Protein AF-A0A285ZZN8-F1 (afdb_monomer_lite)

Organism: NCBI:txid1476464

Sequence (82 aa):
MYGDKKYWPLLDRLLSLIKLQQMRKPKDGAKKLGCSVRTLKYRIARLRQEGHTINYDRKLQRYVLREEQGVKSKEQGARSKE

Foldseek 3Di:
DPDDPPPVVLLVVLVVCQVVVVDLALCVSCVVSVHDSVVSVVSVVVVVVVPFQWDQDPVSNGIHTPDPDDDPPPDDDDDDDD

Structure (mmCIF, N/CA/C/O backbone):
data_AF-A0A285ZZN8-F1
#
_entry.id   AF-A0A285ZZN8-F1
#
loop_
_atom_site.group_PDB
_atom_site.id
_atom_site.type_symbol
_atom_site.label_atom_id
_atom_site.label_alt_id
_atom_site.label_comp_id
_atom_site.label_asym_id
_atom_site.label_entity_id
_atom_site.label_seq_id
_atom_site.pdbx_PDB_ins_code
_atom_site.Cartn_x
_atom_site.Cartn_y
_atom_site.Cartn_z
_atom_site.occupancy
_atom_site.B_iso_or_equiv
_atom_site.auth_seq_id
_atom_site.auth_comp_id
_atom_site.auth_asym_id
_atom_site.auth_atom_id
_atom_site.pdbx_PDB_model_num
ATOM 1 N N . MET A 1 1 ? 9.315 -13.230 -19.644 1.00 41.81 1 MET A N 1
ATOM 2 C CA . MET A 1 1 ? 8.640 -13.532 -18.361 1.00 41.81 1 MET A CA 1
ATOM 3 C C . MET A 1 1 ? 9.549 -13.056 -17.233 1.00 41.81 1 MET A C 1
ATOM 5 O O . MET A 1 1 ? 10.738 -13.337 -17.296 1.00 41.81 1 MET A O 1
ATOM 9 N N . TYR A 1 2 ? 9.067 -12.228 -16.299 1.00 51.31 2 TYR A N 1
ATOM 10 C CA . TYR A 1 2 ? 9.925 -11.624 -15.265 1.00 51.31 2 TYR A CA 1
ATOM 11 C C . TYR A 1 2 ? 10.293 -12.667 -14.202 1.00 51.31 2 TYR A C 1
ATOM 13 O O . TYR A 1 2 ? 9.427 -13.094 -13.453 1.00 51.31 2 TYR A O 1
ATOM 21 N N . GLY A 1 3 ? 11.574 -13.050 -14.166 1.00 47.44 3 GLY A N 1
ATOM 22 C CA . GLY A 1 3 ? 12.123 -14.134 -13.349 1.00 47.44 3 GLY A CA 1
ATOM 23 C C . GLY A 1 3 ? 11.767 -14.075 -11.858 1.00 47.44 3 GLY A C 1
ATOM 24 O O . GLY A 1 3 ? 12.117 -13.139 -11.134 1.00 47.44 3 GLY A O 1
ATOM 25 N N . ASP A 1 4 ? 11.125 -15.149 -11.414 1.00 54.34 4 ASP A N 1
ATOM 26 C CA . ASP A 1 4 ? 10.440 -15.377 -10.139 1.00 54.34 4 ASP A CA 1
ATOM 27 C C . ASP A 1 4 ? 11.283 -15.367 -8.850 1.00 54.34 4 ASP A C 1
ATOM 29 O O . ASP A 1 4 ? 10.730 -15.514 -7.764 1.00 54.34 4 ASP A O 1
ATOM 33 N N . LYS A 1 5 ? 12.599 -15.118 -8.888 1.00 51.06 5 LYS A N 1
ATOM 34 C CA . LYS A 1 5 ? 13.430 -15.156 -7.659 1.00 51.06 5 LYS A CA 1
ATOM 35 C C . LYS A 1 5 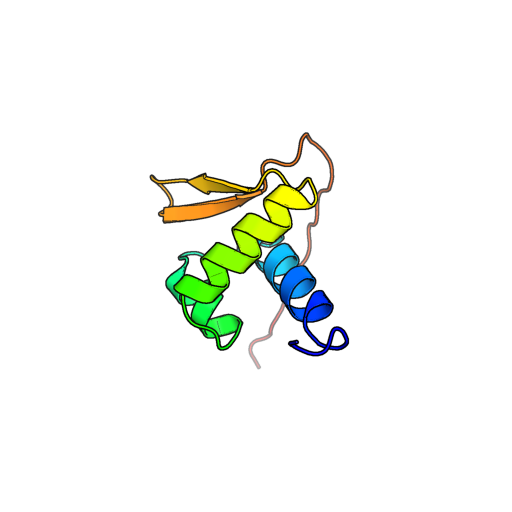? 13.468 -13.846 -6.854 1.00 51.06 5 LYS A C 1
ATOM 37 O O . LYS A 1 5 ? 13.867 -13.863 -5.696 1.00 51.06 5 LYS A O 1
ATOM 42 N N . LYS A 1 6 ? 13.050 -12.705 -7.426 1.00 55.09 6 LYS A N 1
ATOM 43 C CA . LYS A 1 6 ? 13.060 -11.380 -6.746 1.00 55.09 6 LYS A CA 1
ATOM 44 C C . LYS A 1 6 ? 11.680 -10.738 -6.569 1.00 55.09 6 LYS A C 1
ATOM 46 O O . LYS A 1 6 ? 11.576 -9.674 -5.964 1.00 55.09 6 LYS A O 1
ATOM 51 N N . TYR A 1 7 ? 10.621 -11.349 -7.097 1.00 63.81 7 TYR A N 1
ATOM 52 C CA . TYR A 1 7 ? 9.278 -10.762 -7.090 1.00 63.81 7 TYR A CA 1
ATOM 53 C C . TYR A 1 7 ? 8.549 -10.980 -5.756 1.00 63.81 7 TYR A C 1
ATOM 55 O O . TYR A 1 7 ? 7.997 -10.035 -5.193 1.00 63.81 7 TYR A O 1
ATOM 63 N N . TRP A 1 8 ? 8.648 -12.190 -5.209 1.00 65.81 8 TRP A N 1
ATOM 64 C CA . TRP A 1 8 ? 8.131 -12.562 -3.892 1.00 65.81 8 TRP A CA 1
ATOM 65 C C . TRP A 1 8 ? 8.653 -11.703 -2.730 1.00 65.81 8 TRP A C 1
ATOM 67 O O . TRP A 1 8 ? 7.824 -11.138 -2.019 1.00 65.81 8 TRP A O 1
ATOM 77 N N . PRO A 1 9 ? 9.972 -11.465 -2.564 1.00 77.94 9 PRO A N 1
ATOM 78 C CA . PRO A 1 9 ? 10.458 -10.624 -1.466 1.00 77.94 9 PRO A CA 1
ATOM 79 C C . PRO A 1 9 ? 9.993 -9.163 -1.572 1.00 77.94 9 PRO A C 1
ATOM 81 O O . PRO A 1 9 ? 9.922 -8.457 -0.571 1.00 77.94 9 PRO A O 1
ATOM 84 N N . LEU A 1 10 ? 9.642 -8.679 -2.769 1.00 80.19 10 LEU A N 1
ATOM 85 C CA . LEU A 1 10 ? 9.072 -7.339 -2.944 1.00 80.19 10 LEU A CA 1
ATOM 86 C C . LEU A 1 10 ? 7.590 -7.275 -2.560 1.00 80.19 10 LEU A C 1
ATOM 88 O O . LEU A 1 10 ? 7.145 -6.228 -2.082 1.00 80.19 10 LEU A O 1
ATOM 92 N N . LEU A 1 11 ? 6.834 -8.351 -2.794 1.00 81.25 11 LEU A N 1
ATOM 93 C CA . LEU A 1 11 ? 5.448 -8.481 -2.340 1.00 81.25 11 LEU A CA 1
ATOM 94 C C . LEU A 1 11 ? 5.383 -8.627 -0.821 1.00 81.25 11 LEU A C 1
ATOM 96 O O . LEU A 1 11 ? 4.625 -7.898 -0.188 1.00 81.25 11 LEU A O 1
ATOM 100 N N . ASP A 1 12 ? 6.243 -9.463 -0.246 1.00 84.00 12 ASP A N 1
ATOM 101 C CA . ASP A 1 12 ? 6.361 -9.640 1.202 1.00 84.00 12 ASP A CA 1
ATOM 102 C C . ASP A 1 12 ? 6.776 -8.333 1.901 1.00 84.00 12 ASP A C 1
ATOM 104 O O . ASP A 1 12 ? 6.146 -7.878 2.860 1.00 84.00 12 ASP A O 1
ATOM 108 N N . ARG A 1 13 ? 7.754 -7.615 1.332 1.00 85.12 13 ARG A N 1
ATOM 109 C CA . ARG A 1 13 ? 8.147 -6.290 1.825 1.00 85.12 13 ARG A CA 1
ATOM 110 C C . ARG A 1 13 ? 7.011 -5.273 1.723 1.00 85.12 13 ARG A C 1
ATOM 112 O O . ARG A 1 13 ? 6.831 -4.471 2.637 1.00 85.12 13 ARG A O 1
ATOM 119 N N . LEU A 1 14 ? 6.244 -5.275 0.630 1.00 86.31 14 LEU A N 1
ATOM 120 C CA . LEU A 1 14 ? 5.055 -4.429 0.492 1.00 86.31 14 LEU A CA 1
ATOM 121 C C . LEU A 1 14 ? 4.010 -4.770 1.560 1.00 86.31 14 LEU A C 1
ATOM 123 O O . LEU A 1 14 ? 3.466 -3.860 2.184 1.00 86.31 14 LEU A O 1
ATOM 127 N N . LEU A 1 15 ? 3.754 -6.055 1.791 1.00 84.88 15 LEU A N 1
ATOM 128 C CA . LEU A 1 15 ? 2.819 -6.524 2.805 1.00 84.88 15 LEU A CA 1
ATOM 129 C C . LEU A 1 15 ? 3.251 -6.056 4.200 1.00 84.88 15 LEU A C 1
ATOM 131 O O . LEU A 1 15 ? 2.458 -5.431 4.904 1.00 84.88 15 LEU A O 1
ATOM 135 N N . SER A 1 16 ? 4.526 -6.239 4.544 1.00 85.50 16 SER A N 1
ATOM 136 C CA . SER A 1 16 ? 5.131 -5.752 5.788 1.00 85.50 16 SER A CA 1
ATOM 137 C C . SER A 1 16 ? 4.977 -4.238 5.954 1.00 85.50 16 SER A C 1
ATOM 139 O O . SER A 1 16 ? 4.603 -3.758 7.021 1.00 85.50 16 SER A O 1
ATOM 141 N N . LEU A 1 17 ? 5.180 -3.460 4.887 1.00 85.75 17 LEU A N 1
ATOM 142 C CA . LEU A 1 17 ? 4.986 -2.007 4.906 1.00 85.75 17 LEU A CA 1
ATOM 143 C C . LEU A 1 17 ? 3.520 -1.595 5.140 1.00 85.75 17 LEU A C 1
ATOM 145 O O . LEU A 1 17 ? 3.279 -0.563 5.773 1.00 85.75 17 LEU A O 1
ATOM 149 N N . ILE A 1 18 ? 2.549 -2.366 4.634 1.00 85.38 18 ILE A N 1
ATOM 150 C CA . ILE A 1 18 ? 1.119 -2.133 4.894 1.00 85.38 18 ILE A CA 1
ATOM 151 C C . ILE A 1 18 ? 0.775 -2.518 6.338 1.00 85.38 18 ILE A C 1
ATOM 153 O O . ILE A 1 18 ? 0.120 -1.732 7.022 1.00 85.38 18 ILE A O 1
ATOM 157 N N . LYS A 1 19 ? 1.258 -3.674 6.817 1.00 84.00 19 LYS A N 1
ATOM 158 C CA . LYS A 1 19 ? 1.052 -4.163 8.192 1.00 84.00 19 LYS A CA 1
ATOM 159 C C . LYS A 1 19 ? 1.600 -3.188 9.233 1.00 84.00 19 LYS A C 1
ATOM 161 O O . LYS A 1 19 ? 0.878 -2.771 10.133 1.00 84.00 19 LYS A O 1
ATOM 166 N N . LEU A 1 20 ? 2.838 -2.734 9.044 1.00 83.12 20 LEU A N 1
ATOM 167 C CA . LEU A 1 20 ? 3.497 -1.747 9.907 1.00 83.12 20 LEU A CA 1
ATOM 168 C C . LEU A 1 20 ? 2.987 -0.313 9.691 1.00 83.12 20 LEU A C 1
ATOM 170 O O . LEU A 1 20 ? 3.491 0.623 10.307 1.00 83.12 20 LEU A O 1
ATOM 174 N N . GLN A 1 21 ? 2.028 -0.108 8.781 1.00 79.31 21 GLN A N 1
ATOM 175 C CA . GLN A 1 21 ? 1.470 1.200 8.430 1.00 79.31 21 GLN A CA 1
ATOM 176 C C . GLN A 1 21 ? 2.525 2.252 8.036 1.00 79.31 21 GLN A C 1
ATOM 178 O O . GLN A 1 21 ? 2.283 3.460 8.122 1.00 79.31 21 GLN A O 1
ATOM 183 N N . GLN A 1 22 ? 3.685 1.814 7.539 1.00 79.88 22 GLN A N 1
ATOM 184 C CA . GLN A 1 22 ? 4.783 2.698 7.143 1.00 79.88 22 GLN A CA 1
ATOM 185 C C . GLN A 1 22 ? 4.548 3.390 5.794 1.00 79.88 22 GLN A C 1
ATOM 187 O O . GLN A 1 22 ? 5.337 4.241 5.384 1.00 79.88 22 GLN A O 1
ATOM 192 N N . MET A 1 23 ? 3.458 3.059 5.100 1.00 79.25 23 MET A N 1
ATOM 193 C CA . MET A 1 23 ? 3.031 3.746 3.883 1.00 79.25 23 MET A CA 1
ATOM 194 C C . MET A 1 23 ? 1.861 4.672 4.184 1.00 79.25 23 MET A C 1
ATOM 196 O O . MET A 1 23 ? 0.696 4.285 4.100 1.00 79.25 23 MET A O 1
ATOM 200 N N . ARG A 1 24 ? 2.167 5.938 4.475 1.00 76.75 24 ARG A N 1
ATOM 201 C CA . ARG A 1 24 ? 1.132 6.969 4.644 1.00 76.75 24 ARG A CA 1
ATOM 202 C C . ARG A 1 24 ? 0.398 7.285 3.344 1.00 76.75 24 ARG A C 1
ATOM 204 O O . ARG A 1 24 ? -0.759 7.670 3.383 1.00 76.75 24 ARG A O 1
ATOM 211 N N . LYS A 1 25 ? 1.067 7.154 2.194 1.00 85.56 25 LYS A N 1
ATOM 212 C CA . LYS A 1 25 ? 0.489 7.403 0.866 1.00 85.56 25 LYS A CA 1
ATOM 213 C C . LYS A 1 25 ? 0.973 6.346 -0.131 1.00 85.56 25 LYS A C 1
ATOM 215 O O . LYS A 1 25 ? 2.113 5.893 -0.022 1.00 85.56 25 LYS A O 1
ATOM 220 N N . PRO A 1 26 ? 0.186 6.023 -1.174 1.00 84.94 26 PRO A N 1
ATOM 221 C CA . PRO A 1 26 ? 0.606 5.129 -2.253 1.00 84.94 26 PRO A CA 1
ATOM 222 C C . PRO A 1 26 ? 1.907 5.572 -2.930 1.00 84.94 26 PRO A C 1
ATOM 224 O O . PRO A 1 26 ? 2.745 4.748 -3.269 1.00 84.94 26 PRO A O 1
ATOM 227 N N . LYS A 1 27 ? 2.101 6.885 -3.107 1.00 87.25 27 LYS A N 1
ATOM 228 C CA . LYS A 1 27 ? 3.338 7.437 -3.680 1.00 87.25 27 LYS A CA 1
ATOM 229 C C . LYS A 1 27 ? 4.568 7.127 -2.822 1.00 87.25 27 LYS A C 1
ATOM 231 O O . LYS A 1 27 ? 5.622 6.823 -3.369 1.00 87.25 27 LYS A O 1
ATOM 236 N N . ASP A 1 28 ? 4.419 7.159 -1.502 1.00 86.12 28 ASP A N 1
ATOM 237 C CA . ASP A 1 28 ? 5.516 6.910 -0.564 1.00 86.12 28 ASP A CA 1
ATOM 238 C C . ASP A 1 28 ? 5.929 5.433 -0.566 1.00 86.12 28 ASP A C 1
ATOM 240 O O . ASP A 1 28 ? 7.104 5.103 -0.712 1.00 86.12 28 ASP A O 1
ATOM 244 N N . GLY A 1 29 ? 4.937 4.537 -0.548 1.00 84.81 29 GLY A N 1
ATOM 245 C CA . GLY A 1 29 ? 5.154 3.098 -0.703 1.00 84.81 29 GLY A CA 1
ATOM 246 C C . GLY A 1 29 ? 5.849 2.734 -2.011 1.00 84.81 29 GLY A C 1
ATOM 247 O O . GLY A 1 29 ? 6.774 1.925 -2.032 1.00 84.81 29 GLY A O 1
ATOM 248 N N . ALA A 1 30 ? 5.448 3.390 -3.101 1.00 87.62 30 ALA A N 1
ATOM 249 C CA . ALA A 1 30 ? 6.076 3.225 -4.404 1.00 87.62 30 ALA A CA 1
ATOM 250 C C . ALA A 1 30 ? 7.555 3.660 -4.372 1.00 87.62 30 ALA A C 1
ATOM 252 O O . ALA A 1 30 ? 8.419 2.904 -4.813 1.00 87.62 30 ALA A O 1
ATOM 253 N N . LYS A 1 31 ? 7.861 4.811 -3.753 1.00 87.69 31 LYS A N 1
ATOM 254 C CA . LYS A 1 31 ? 9.235 5.311 -3.579 1.00 87.69 31 LYS A CA 1
ATOM 255 C C . LYS A 1 31 ? 10.092 4.374 -2.719 1.00 87.69 31 LYS A C 1
ATOM 257 O O . LYS A 1 31 ? 11.200 4.041 -3.126 1.00 87.69 31 LYS A O 1
ATOM 262 N N . LYS A 1 32 ? 9.576 3.888 -1.582 1.00 84.19 32 LYS A N 1
ATOM 263 C CA . LYS A 1 32 ? 10.270 2.925 -0.698 1.00 84.19 32 LYS A CA 1
ATOM 264 C C . LYS A 1 32 ? 10.593 1.600 -1.395 1.00 84.19 32 LYS A C 1
ATOM 266 O O . LYS A 1 32 ? 11.607 0.977 -1.095 1.00 84.19 32 LYS A O 1
ATOM 271 N N . LEU A 1 33 ? 9.735 1.176 -2.320 1.00 83.44 33 LEU A N 1
ATOM 272 C CA . LEU A 1 33 ? 9.925 -0.034 -3.120 1.00 83.44 33 LEU A CA 1
ATOM 273 C C . LEU A 1 33 ? 10.688 0.222 -4.428 1.00 83.44 33 LEU A C 1
ATOM 275 O O . LEU A 1 33 ? 10.867 -0.719 -5.200 1.00 83.44 33 LEU A O 1
ATOM 279 N N . GLY A 1 34 ? 11.104 1.464 -4.701 1.00 85.69 34 GLY A N 1
ATOM 280 C CA . GLY A 1 34 ? 11.794 1.840 -5.938 1.00 85.69 34 GLY A CA 1
ATOM 281 C C . GLY A 1 34 ? 10.970 1.573 -7.201 1.00 85.69 34 GLY A C 1
ATOM 282 O O . GLY A 1 34 ? 11.520 1.192 -8.226 1.00 85.69 34 GLY A O 1
ATOM 283 N N . CYS A 1 35 ? 9.642 1.689 -7.124 1.00 86.06 35 CYS A N 1
ATOM 284 C CA . CYS A 1 35 ? 8.715 1.326 -8.198 1.00 86.06 35 CYS A CA 1
ATOM 285 C C . CYS A 1 35 ? 7.730 2.460 -8.504 1.00 86.06 35 CYS A C 1
ATOM 287 O O . CYS A 1 35 ? 7.504 3.354 -7.693 1.00 86.06 35 CYS A O 1
ATOM 289 N N . SER A 1 36 ? 7.063 2.398 -9.658 1.00 90.44 36 SER A N 1
ATOM 290 C CA . SER A 1 36 ? 5.972 3.321 -9.978 1.00 90.44 36 SER A CA 1
ATOM 291 C C . SER A 1 36 ? 4.712 3.011 -9.162 1.00 90.44 36 SER A C 1
ATOM 293 O O . SER A 1 36 ? 4.428 1.860 -8.825 1.00 90.44 36 SER A O 1
ATOM 295 N N . VAL A 1 37 ? 3.873 4.025 -8.926 1.00 88.88 37 VAL A N 1
ATOM 296 C CA . VAL A 1 37 ? 2.564 3.851 -8.261 1.00 88.88 37 VAL A CA 1
ATOM 297 C C . VAL A 1 37 ? 1.678 2.853 -9.011 1.00 88.88 37 VAL A C 1
ATOM 299 O O . VAL A 1 37 ? 0.927 2.103 -8.392 1.00 88.88 37 VAL A O 1
ATOM 302 N N . ARG A 1 38 ? 1.781 2.811 -10.345 1.00 89.44 38 ARG A N 1
ATOM 303 C CA . ARG A 1 38 ? 1.087 1.823 -11.179 1.00 89.44 38 ARG A CA 1
ATOM 304 C C . ARG A 1 38 ? 1.493 0.394 -10.800 1.00 89.44 38 ARG A C 1
ATOM 306 O O . ARG A 1 38 ? 0.626 -0.424 -10.515 1.00 89.44 38 ARG A O 1
ATOM 313 N N . THR A 1 39 ? 2.794 0.122 -10.705 1.00 89.06 39 THR A N 1
ATOM 314 C CA . THR A 1 39 ? 3.339 -1.175 -10.274 1.00 89.06 39 THR A CA 1
ATOM 315 C C . THR A 1 39 ? 2.914 -1.525 -8.852 1.00 89.06 39 THR A C 1
ATOM 317 O O . THR A 1 39 ? 2.537 -2.663 -8.592 1.00 89.06 39 THR A O 1
ATOM 320 N N . LEU A 1 40 ? 2.902 -0.547 -7.939 1.00 88.25 40 LEU A N 1
ATOM 321 C CA . LEU A 1 40 ? 2.399 -0.739 -6.578 1.00 88.25 40 LEU A CA 1
ATOM 322 C C . LEU A 1 40 ? 0.937 -1.209 -6.579 1.00 88.25 40 LEU A C 1
ATOM 324 O O . LEU A 1 40 ? 0.608 -2.174 -5.899 1.00 88.25 40 LEU A O 1
ATOM 328 N N . LYS A 1 41 ? 0.066 -0.566 -7.368 1.00 89.69 41 LYS A N 1
ATOM 329 C CA . LYS A 1 41 ? -1.347 -0.960 -7.493 1.00 89.69 41 LYS A CA 1
ATOM 330 C C . LYS A 1 41 ? -1.501 -2.383 -8.031 1.00 89.69 41 LYS A C 1
ATOM 332 O O . LYS A 1 41 ? -2.296 -3.135 -7.480 1.00 89.69 41 LYS A O 1
ATOM 337 N N . TYR A 1 42 ? -0.722 -2.767 -9.046 1.00 89.44 42 TYR A N 1
ATOM 338 C CA . TYR A 1 42 ? -0.720 -4.145 -9.552 1.00 89.44 42 TYR A CA 1
ATOM 339 C C . TYR A 1 42 ? -0.289 -5.153 -8.484 1.00 89.44 42 TYR A C 1
ATOM 341 O O . TYR A 1 42 ? -0.919 -6.194 -8.336 1.00 89.44 42 TYR A O 1
ATOM 349 N N . ARG A 1 43 ? 0.747 -4.835 -7.701 1.00 87.00 43 ARG A N 1
ATOM 350 C CA . ARG A 1 43 ? 1.202 -5.689 -6.595 1.00 87.00 43 ARG A CA 1
ATOM 351 C C . ARG A 1 43 ? 0.146 -5.833 -5.501 1.00 87.00 43 ARG A C 1
ATOM 353 O O . ARG A 1 43 ? -0.080 -6.936 -5.029 1.00 87.00 43 ARG A O 1
ATOM 360 N N . ILE A 1 44 ? -0.550 -4.753 -5.148 1.00 88.06 44 ILE A N 1
ATOM 361 C CA . ILE A 1 44 ? -1.670 -4.806 -4.195 1.00 88.06 44 ILE A CA 1
ATOM 362 C C . ILE A 1 44 ? -2.824 -5.643 -4.748 1.00 88.06 44 ILE A C 1
ATOM 364 O O . ILE A 1 44 ? -3.406 -6.432 -4.013 1.00 88.06 44 ILE A O 1
ATOM 368 N N . ALA A 1 45 ? -3.151 -5.499 -6.035 1.00 89.19 45 ALA A N 1
ATOM 369 C CA . ALA A 1 45 ? -4.161 -6.335 -6.676 1.00 89.19 45 ALA A CA 1
ATOM 370 C C . ALA A 1 45 ? -3.775 -7.820 -6.624 1.00 89.19 45 ALA A C 1
ATOM 372 O O . ALA A 1 45 ? -4.635 -8.658 -6.378 1.00 89.19 45 ALA A O 1
ATOM 373 N N . ARG A 1 46 ? -2.486 -8.138 -6.773 1.00 87.75 46 ARG A N 1
ATOM 374 C CA . ARG A 1 46 ? -1.984 -9.508 -6.640 1.00 87.75 46 ARG A CA 1
ATOM 375 C C . ARG A 1 46 ? -2.073 -10.033 -5.208 1.00 87.75 46 ARG A C 1
ATOM 377 O O . ARG A 1 46 ? -2.599 -11.116 -5.018 1.00 87.75 46 ARG A O 1
ATOM 384 N N . LEU A 1 47 ? -1.696 -9.232 -4.209 1.00 85.75 47 LEU A N 1
ATOM 385 C CA . LEU A 1 47 ? -1.891 -9.584 -2.795 1.00 85.75 47 LEU A CA 1
ATOM 386 C C . LEU A 1 47 ? -3.372 -9.848 -2.465 1.00 85.75 47 LEU A C 1
ATOM 388 O O . LEU A 1 47 ? -3.676 -10.741 -1.682 1.00 85.75 47 LEU A O 1
ATOM 392 N N . ARG A 1 48 ? -4.304 -9.119 -3.094 1.00 87.69 48 ARG A N 1
ATOM 393 C CA . ARG A 1 48 ? -5.746 -9.398 -2.973 1.00 87.69 48 ARG A CA 1
ATOM 394 C C . ARG A 1 48 ? -6.147 -10.730 -3.603 1.00 87.69 48 ARG A C 1
ATOM 396 O O . ARG A 1 48 ? -6.986 -11.416 -3.037 1.00 87.69 48 ARG A O 1
ATOM 403 N N . GLN A 1 49 ? -5.566 -11.091 -4.748 1.00 85.25 49 GLN A N 1
ATOM 404 C CA . GLN A 1 49 ? -5.788 -12.402 -5.373 1.00 85.25 49 GLN A CA 1
ATOM 405 C C . GLN A 1 49 ? -5.222 -13.548 -4.527 1.00 85.25 49 GLN A C 1
ATOM 407 O O . GLN A 1 49 ? -5.779 -14.636 -4.538 1.00 85.25 49 GLN A O 1
ATOM 412 N N . GLU A 1 50 ? -4.155 -13.290 -3.771 1.00 83.12 50 GLU A N 1
ATOM 413 C CA . GLU A 1 50 ? -3.552 -14.241 -2.829 1.00 83.12 50 GLU A CA 1
ATOM 414 C 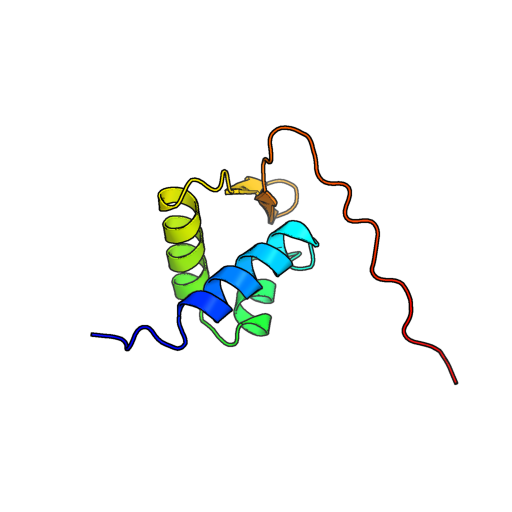C . GLU A 1 50 ? -4.375 -14.446 -1.543 1.00 83.12 50 GLU A C 1
ATOM 416 O O . GLU A 1 50 ? -4.063 -15.326 -0.750 1.00 83.12 50 GLU A O 1
ATOM 421 N N . GLY A 1 51 ? -5.434 -13.652 -1.331 1.00 83.88 51 GLY A N 1
ATOM 422 C CA . GLY A 1 51 ? -6.320 -13.753 -0.167 1.00 83.88 51 GLY A CA 1
ATOM 423 C C . GLY A 1 51 ? -6.120 -12.663 0.889 1.00 83.88 51 GLY A C 1
ATOM 424 O O . GLY A 1 51 ? -6.813 -12.659 1.905 1.00 83.88 51 GLY A O 1
ATOM 425 N N . HIS A 1 52 ? -5.228 -11.689 0.672 1.00 84.31 52 HIS A N 1
ATOM 426 C CA . HIS A 1 52 ? -5.079 -10.569 1.600 1.00 8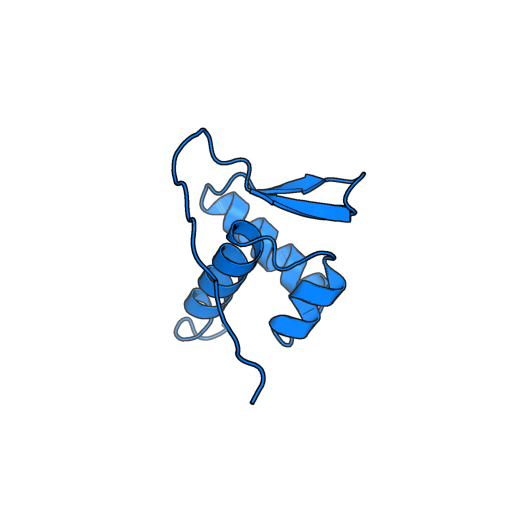4.31 52 HIS A CA 1
ATOM 427 C C . HIS A 1 52 ? -6.159 -9.501 1.387 1.00 84.31 52 HIS A C 1
ATOM 429 O O . HIS A 1 52 ? -6.193 -8.800 0.369 1.00 84.31 52 HIS A O 1
ATOM 435 N N . THR A 1 53 ? -6.986 -9.275 2.407 1.00 86.00 53 THR A N 1
ATOM 436 C CA . THR A 1 53 ? -8.028 -8.238 2.399 1.00 86.00 53 THR A CA 1
ATOM 437 C C . THR A 1 53 ? -7.432 -6.839 2.598 1.00 86.00 53 THR A C 1
ATOM 439 O O . THR A 1 53 ? -7.525 -6.229 3.662 1.00 86.00 53 THR A O 1
ATOM 442 N N . ILE A 1 54 ? -6.788 -6.297 1.563 1.00 87.69 54 ILE A N 1
ATOM 443 C CA . ILE A 1 54 ? -6.204 -4.946 1.582 1.00 87.69 54 ILE A CA 1
ATOM 444 C C . ILE A 1 54 ? -7.224 -3.943 1.049 1.00 87.69 54 ILE A C 1
ATOM 446 O O . ILE A 1 54 ? -7.538 -3.951 -0.146 1.00 87.69 54 ILE A O 1
ATOM 450 N N . ASN A 1 55 ? -7.679 -3.008 1.880 1.00 87.94 55 ASN A N 1
ATOM 451 C CA . ASN A 1 55 ? -8.569 -1.931 1.454 1.00 87.94 55 ASN A CA 1
ATOM 452 C C . ASN A 1 55 ? -7.827 -0.595 1.309 1.00 87.94 55 ASN A C 1
ATOM 454 O O . ASN A 1 55 ? -6.794 -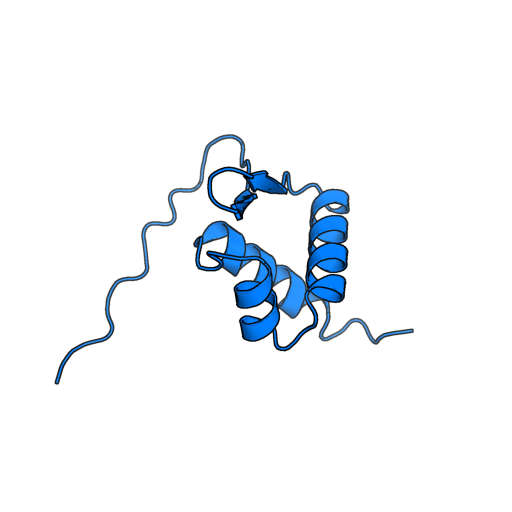0.371 1.937 1.00 87.94 55 ASN A O 1
ATOM 458 N N . TYR A 1 56 ? -8.344 0.301 0.469 1.00 87.44 56 TYR A N 1
ATOM 459 C CA . TYR A 1 56 ? -7.853 1.677 0.400 1.00 87.44 56 TYR A CA 1
ATOM 460 C C . TYR A 1 56 ? -8.770 2.581 1.216 1.00 87.44 56 TYR A C 1
ATOM 462 O O . TYR A 1 56 ? -9.927 2.793 0.848 1.00 87.44 56 TYR A O 1
ATOM 470 N N . ASP A 1 57 ? -8.250 3.123 2.312 1.00 85.81 57 ASP A N 1
ATOM 471 C CA . ASP A 1 57 ? -8.974 4.092 3.117 1.00 85.81 57 ASP A CA 1
ATOM 472 C C . ASP A 1 57 ? -8.840 5.483 2.485 1.00 85.81 57 ASP A C 1
ATOM 474 O O . ASP A 1 57 ? -7.743 6.042 2.386 1.00 85.81 57 ASP A O 1
ATOM 478 N N . ARG A 1 58 ? -9.965 6.039 2.021 1.00 83.25 58 ARG A N 1
ATOM 479 C CA . ARG A 1 58 ? -9.992 7.350 1.355 1.00 83.25 58 ARG A CA 1
ATOM 480 C C . ARG A 1 58 ? -9.746 8.509 2.322 1.00 83.25 58 ARG A C 1
ATOM 482 O O . ARG A 1 58 ? -9.193 9.515 1.889 1.00 83.25 58 ARG A O 1
ATOM 489 N N . LYS A 1 59 ? -10.119 8.374 3.602 1.00 85.00 59 LYS A N 1
ATOM 490 C CA . LYS A 1 59 ? -9.952 9.430 4.617 1.00 85.00 59 LYS A CA 1
ATOM 491 C C . LYS A 1 59 ? -8.482 9.575 5.004 1.00 85.00 59 LYS A C 1
ATOM 493 O O . LYS A 1 59 ? -7.958 10.680 5.065 1.00 85.00 59 LYS A O 1
ATOM 498 N N . LEU A 1 60 ? -7.803 8.448 5.192 1.00 80.12 60 LEU A N 1
ATOM 499 C CA . LEU A 1 60 ? -6.380 8.369 5.520 1.00 80.12 60 LEU A CA 1
ATOM 500 C C . LEU A 1 60 ? -5.479 8.380 4.275 1.00 80.12 60 LEU A C 1
ATOM 502 O O . LEU A 1 60 ? -4.257 8.411 4.401 1.00 80.12 60 LEU A O 1
ATOM 506 N N . GLN A 1 61 ? -6.075 8.322 3.080 1.00 84.25 61 GLN A N 1
ATOM 507 C CA . GLN A 1 61 ? -5.407 8.228 1.780 1.00 84.25 61 GLN A CA 1
ATOM 508 C C . GLN A 1 61 ? -4.359 7.104 1.682 1.00 84.25 61 GLN A C 1
ATOM 510 O O . GLN A 1 61 ? -3.378 7.232 0.938 1.00 84.25 61 GLN A O 1
ATOM 515 N N . ARG A 1 62 ? -4.564 5.980 2.377 1.00 84.94 62 ARG A N 1
ATOM 516 C CA . ARG A 1 62 ? -3.580 4.890 2.492 1.00 84.94 62 ARG A CA 1
ATOM 517 C C . ARG A 1 62 ? -4.207 3.510 2.360 1.00 84.94 62 ARG A C 1
ATOM 519 O O . ARG A 1 62 ? -5.412 3.342 2.518 1.00 84.94 62 ARG A O 1
ATOM 526 N N . TYR A 1 63 ? -3.367 2.515 2.091 1.00 85.94 63 TYR A N 1
ATOM 527 C CA . TYR A 1 63 ? -3.788 1.119 2.128 1.00 85.94 63 TYR A CA 1
ATOM 528 C C . TYR A 1 63 ? -3.743 0.598 3.558 1.00 85.94 63 TYR A C 1
ATOM 530 O O . TYR A 1 63 ? -2.779 0.850 4.279 1.00 85.94 63 TYR A O 1
ATOM 538 N N . VAL A 1 64 ? -4.786 -0.123 3.942 1.00 84.56 64 VAL A N 1
ATOM 539 C CA . VAL A 1 64 ? -4.930 -0.759 5.248 1.00 84.56 64 VAL A CA 1
ATOM 540 C C . VAL A 1 64 ? -5.230 -2.236 5.034 1.00 84.56 64 VAL A C 1
ATOM 542 O O . VAL A 1 64 ? -6.058 -2.588 4.190 1.00 84.56 64 VAL A O 1
ATOM 545 N N . LEU A 1 65 ? -4.539 -3.104 5.771 1.00 85.31 65 LEU A N 1
ATOM 546 C CA . LEU A 1 65 ? -4.932 -4.505 5.852 1.00 85.31 65 LEU A CA 1
ATOM 547 C C . LEU A 1 65 ? -6.144 -4.598 6.776 1.00 85.31 65 LEU A C 1
ATOM 549 O O . LEU A 1 65 ? -6.119 -4.099 7.900 1.00 85.31 65 LEU A O 1
ATOM 553 N N . ARG A 1 66 ? -7.210 -5.218 6.284 1.00 74.88 66 ARG A N 1
ATOM 554 C CA . ARG A 1 66 ? -8.372 -5.601 7.075 1.00 74.88 66 ARG A CA 1
ATOM 555 C C . ARG A 1 66 ? -8.142 -7.052 7.495 1.00 74.88 66 ARG A C 1
ATOM 557 O O . ARG A 1 66 ? -8.726 -7.958 6.919 1.00 74.88 66 ARG A O 1
ATOM 564 N N . GLU A 1 67 ? -7.193 -7.273 8.403 1.00 64.50 67 GLU A N 1
ATOM 565 C CA . GLU A 1 67 ? -7.059 -8.588 9.038 1.00 64.50 67 GLU A CA 1
ATOM 566 C C . GLU A 1 67 ? -8.244 -8.746 9.991 1.00 64.50 67 GLU A C 1
ATOM 568 O O . GLU A 1 67 ? -8.498 -7.884 10.837 1.00 64.50 67 GLU A O 1
ATOM 573 N N . GLU A 1 68 ? -9.012 -9.817 9.802 1.00 49.88 68 GLU A N 1
ATOM 574 C CA . GLU A 1 68 ? -9.875 -10.329 10.856 1.00 49.88 68 GLU A CA 1
ATOM 575 C C . GLU A 1 68 ? -8.955 -10.632 12.048 1.00 49.88 68 GLU A C 1
ATOM 577 O O . GLU A 1 68 ? -7.892 -11.221 11.878 1.00 49.88 68 GLU A O 1
ATOM 582 N N . GLN A 1 69 ? -9.286 -10.051 13.197 1.00 47.66 69 GLN A N 1
ATOM 583 C CA . GLN A 1 69 ? -8.488 -9.963 14.421 1.00 47.66 69 GLN A CA 1
ATOM 584 C C . GLN A 1 69 ? -7.384 -11.022 14.590 1.00 47.66 69 GLN A C 1
ATOM 586 O O . GLN A 1 69 ? -7.667 -12.206 14.729 1.00 47.66 69 GLN A O 1
ATOM 591 N N . GLY A 1 70 ? -6.141 -10.560 14.766 1.00 45.12 70 GLY A N 1
ATOM 592 C CA . GLY A 1 70 ? -5.214 -11.277 15.638 1.00 45.12 70 GLY A CA 1
ATOM 593 C C . GLY A 1 70 ? -3.781 -11.440 15.163 1.00 45.12 70 GLY A C 1
ATOM 594 O O . GLY A 1 70 ? -3.319 -12.563 15.122 1.00 45.12 70 GLY A O 1
ATOM 595 N N . VAL A 1 71 ? -3.024 -10.355 14.969 1.00 43.84 71 VAL A N 1
ATOM 596 C CA . VAL A 1 71 ? -1.635 -10.328 15.466 1.00 43.84 71 VAL A CA 1
ATOM 597 C C . VAL A 1 71 ? -1.287 -8.906 15.909 1.00 43.84 71 VAL A C 1
ATOM 599 O O . VAL A 1 71 ? -1.118 -7.988 15.108 1.00 43.84 71 VAL A O 1
ATOM 602 N N . LYS A 1 72 ? -1.169 -8.722 17.227 1.00 48.62 72 LYS A N 1
ATOM 603 C CA . LYS A 1 72 ? -0.420 -7.615 17.824 1.00 48.62 72 LYS A CA 1
ATOM 604 C C . LYS A 1 72 ? 1.041 -7.758 17.389 1.00 48.62 72 LYS A C 1
ATOM 606 O O . LYS A 1 72 ? 1.772 -8.521 18.004 1.00 48.62 72 LYS A O 1
ATOM 611 N N . SER A 1 73 ? 1.500 -6.988 16.411 1.00 43.44 73 SER A N 1
ATOM 612 C CA . SER A 1 73 ? 2.932 -6.687 16.304 1.00 43.44 73 SER A CA 1
ATOM 613 C C . SER A 1 73 ? 3.180 -5.313 16.911 1.00 43.44 73 SER A C 1
ATOM 615 O O . SER A 1 73 ? 3.269 -4.295 16.229 1.00 43.44 73 SER A O 1
ATOM 617 N N . LYS A 1 74 ? 3.249 -5.304 18.248 1.00 50.25 74 LYS A N 1
ATOM 618 C CA . LYS A 1 74 ? 4.122 -4.375 18.965 1.00 50.25 74 LYS A CA 1
ATOM 619 C C . LYS A 1 74 ? 5.550 -4.746 18.562 1.00 50.25 74 LYS A C 1
ATOM 621 O O . LYS A 1 74 ? 5.991 -5.811 18.953 1.00 50.25 74 LYS A O 1
ATOM 626 N N . GLU A 1 75 ? 6.209 -3.916 17.766 1.00 44.75 75 GLU A N 1
ATOM 627 C CA . GLU A 1 75 ? 7.635 -3.572 17.885 1.00 44.75 75 GLU A CA 1
ATOM 628 C C . GLU A 1 75 ? 8.077 -2.783 16.654 1.00 44.75 75 GLU A C 1
ATOM 630 O O . GLU A 1 75 ? 8.099 -3.292 15.539 1.00 44.75 75 GLU A O 1
ATOM 635 N N . GLN A 1 76 ? 8.442 -1.523 16.876 1.00 41.66 76 GLN A N 1
ATOM 636 C CA . GLN A 1 76 ? 9.707 -0.980 16.391 1.00 41.66 76 GLN A CA 1
ATOM 637 C C . GLN A 1 76 ? 9.998 0.270 17.220 1.00 41.66 76 GLN A C 1
ATOM 639 O O . GLN A 1 76 ? 9.615 1.391 16.885 1.00 41.66 76 GLN A O 1
ATOM 644 N N . GLY A 1 77 ? 10.606 0.019 18.378 1.00 36.94 77 GLY A N 1
ATOM 645 C CA . GLY A 1 77 ? 11.349 1.021 19.117 1.00 36.94 77 GLY A CA 1
ATOM 646 C C . GLY A 1 77 ? 12.716 1.269 18.476 1.00 36.94 77 GLY A C 1
ATOM 647 O O . GLY A 1 77 ? 13.225 0.448 17.718 1.00 36.94 77 GLY A O 1
ATOM 648 N N . ALA A 1 78 ? 13.276 2.413 18.863 1.00 45.59 78 ALA A N 1
ATOM 649 C CA . ALA A 1 78 ? 14.684 2.791 18.832 1.00 45.59 78 ALA A CA 1
ATOM 650 C C . ALA A 1 78 ? 15.363 2.985 17.461 1.00 45.59 78 ALA A C 1
ATOM 652 O O . ALA A 1 78 ? 15.823 2.054 16.807 1.00 45.59 78 ALA A O 1
ATOM 653 N N . ARG A 1 79 ? 15.634 4.257 17.138 1.00 40.62 79 ARG A N 1
ATOM 654 C CA . ARG A 1 79 ? 17.003 4.628 16.765 1.00 40.62 79 ARG A CA 1
ATOM 655 C C . ARG A 1 79 ? 17.413 5.896 17.514 1.00 40.62 79 ARG A C 1
ATOM 657 O O . ARG A 1 79 ? 16.762 6.930 17.382 1.00 40.62 79 ARG A O 1
ATOM 664 N N . SER A 1 80 ? 18.437 5.712 18.344 1.00 46.44 80 SER A N 1
ATOM 66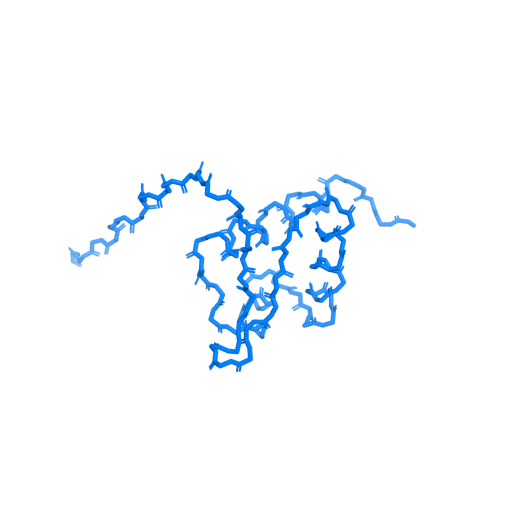5 C CA . SER A 1 80 ? 19.054 6.614 19.314 1.00 46.44 80 SER A CA 1
ATOM 666 C C . SER A 1 80 ? 19.430 7.991 18.772 1.00 46.44 80 SER A C 1
ATOM 668 O O . SER A 1 80 ? 19.839 8.122 17.618 1.00 46.44 80 SER A O 1
ATOM 670 N N . LYS A 1 81 ? 19.359 8.990 19.661 1.00 42.28 81 LYS A N 1
ATOM 671 C CA . LYS A 1 81 ? 20.318 10.098 19.687 1.00 42.28 81 LYS A CA 1
ATOM 672 C C . LYS A 1 81 ? 21.588 9.594 20.376 1.00 42.28 81 LYS A C 1
ATOM 674 O O . LYS A 1 81 ? 21.480 9.081 21.487 1.00 42.28 81 LYS A O 1
ATOM 679 N N . GLU A 1 82 ? 22.725 9.783 19.729 1.00 48.16 82 GLU A N 1
ATOM 680 C CA . GLU A 1 82 ? 24.011 10.100 20.360 1.00 48.16 82 GLU A CA 1
ATOM 681 C C . GLU A 1 82 ? 24.520 11.380 19.698 1.00 48.16 82 GLU A C 1
ATOM 683 O O . GLU A 1 82 ? 24.251 11.544 18.481 1.00 48.16 82 GLU A O 1
#

Secondary structure (DSSP, 8-state):
---TTTHHHHHHHHHHHHHTT--SSHHHHHHHTTS-HHHHHHHHHHHHHTT--EEEETTTTEEEE--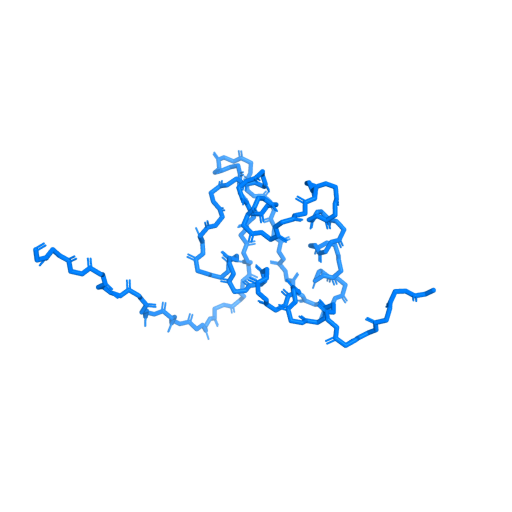-S-------------

pLDDT: mean 74.42, std 17.2, range [36.94, 90.44]

Radius of gyration: 13.89 Å; chains: 1; bounding box: 34×26×39 Å